Protein AF-X0UZH1-F1 (afdb_monomer)

Mean predicted aligned error: 3.19 Å

Structure (mmCIF, N/CA/C/O backbone):
data_AF-X0UZH1-F1
#
_entry.id   AF-X0UZH1-F1
#
loop_
_atom_site.group_PDB
_atom_site.id
_atom_site.type_symbol
_atom_site.label_atom_id
_atom_site.label_alt_id
_atom_site.label_comp_id
_atom_site.label_asym_id
_atom_site.label_entity_id
_atom_site.label_seq_id
_atom_site.pdbx_PDB_ins_code
_atom_site.Cartn_x
_atom_site.Cartn_y
_atom_site.Cartn_z
_atom_site.occupancy
_atom_site.B_iso_or_equiv
_atom_site.auth_seq_id
_atom_site.auth_comp_id
_atom_site.auth_asym_id
_atom_site.auth_atom_id
_atom_site.pdbx_PDB_model_num
ATOM 1 N N . MET A 1 1 ? 10.617 -14.716 -4.907 1.00 58.50 1 MET A N 1
ATOM 2 C CA . MET A 1 1 ? 9.195 -14.828 -5.286 1.00 58.50 1 MET A CA 1
ATOM 3 C C . MET A 1 1 ? 8.991 -13.811 -6.385 1.00 58.50 1 MET A C 1
ATOM 5 O O . MET A 1 1 ? 9.552 -12.734 -6.243 1.00 58.50 1 MET A O 1
ATOM 9 N N . ASN A 1 2 ? 8.348 -14.170 -7.494 1.00 76.19 2 ASN A N 1
ATOM 10 C CA . ASN A 1 2 ? 8.116 -13.211 -8.568 1.00 76.19 2 ASN A CA 1
ATOM 11 C C . ASN A 1 2 ? 6.818 -12.452 -8.269 1.00 76.19 2 ASN A C 1
ATOM 13 O O . ASN A 1 2 ? 5.775 -13.082 -8.115 1.00 76.19 2 ASN A O 1
ATOM 17 N N . GLU A 1 3 ? 6.887 -11.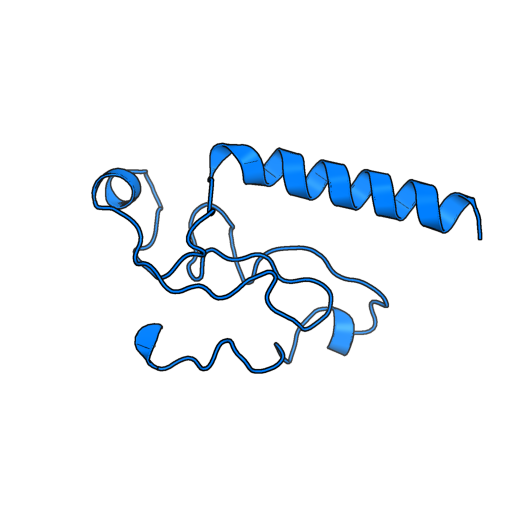131 -8.138 1.00 79.50 3 GLU A N 1
ATOM 18 C CA . GLU A 1 3 ? 5.709 -10.308 -7.842 1.00 79.50 3 GLU A CA 1
ATOM 19 C C . GLU A 1 3 ? 4.716 -10.284 -9.008 1.00 79.50 3 GLU A C 1
ATOM 21 O O . GLU A 1 3 ? 3.516 -10.156 -8.784 1.00 79.50 3 GLU A O 1
ATOM 26 N N . ASP A 1 4 ? 5.195 -10.528 -10.230 1.00 82.06 4 ASP A N 1
ATOM 27 C CA . ASP A 1 4 ? 4.365 -10.611 -11.437 1.00 82.06 4 ASP A CA 1
ATOM 28 C C . ASP A 1 4 ? 3.409 -11.817 -11.431 1.00 82.06 4 ASP A C 1
ATOM 30 O O . ASP A 1 4 ? 2.479 -11.890 -12.232 1.00 82.06 4 ASP A O 1
ATOM 34 N N . GLU A 1 5 ? 3.636 -12.787 -10.540 1.00 88.12 5 GLU A N 1
ATOM 35 C CA . GLU A 1 5 ? 2.795 -13.980 -10.387 1.00 88.12 5 GLU A CA 1
ATOM 36 C C . GLU A 1 5 ? 1.725 -13.816 -9.294 1.00 88.12 5 GLU A C 1
ATOM 38 O O . GLU A 1 5 ? 0.918 -14.723 -9.069 1.00 88.12 5 GLU A O 1
ATOM 43 N N . ILE A 1 6 ? 1.705 -12.674 -8.598 1.00 90.81 6 ILE A N 1
ATOM 44 C CA . ILE A 1 6 ? 0.762 -12.400 -7.513 1.00 90.81 6 ILE A CA 1
ATOM 45 C C . ILE A 1 6 ? -0.556 -11.867 -8.087 1.00 90.81 6 ILE A C 1
ATOM 47 O O . ILE A 1 6 ? -0.602 -10.856 -8.784 1.00 90.81 6 ILE A O 1
ATOM 51 N N . ASP A 1 7 ? -1.665 -12.523 -7.739 1.00 93.31 7 ASP A N 1
ATOM 52 C CA . ASP A 1 7 ? -3.014 -12.027 -8.027 1.00 93.31 7 ASP A CA 1
ATOM 53 C C . ASP A 1 7 ? -3.456 -11.021 -6.953 1.00 93.31 7 ASP A C 1
ATOM 55 O O . ASP A 1 7 ? -4.043 -11.386 -5.930 1.00 93.31 7 ASP A O 1
ATOM 59 N N . PHE A 1 8 ? -3.174 -9.741 -7.200 1.00 94.31 8 PHE A N 1
ATOM 60 C CA . PHE A 1 8 ? -3.562 -8.621 -6.334 1.00 94.31 8 PHE A CA 1
ATOM 61 C C . PHE A 1 8 ? -5.078 -8.356 -6.292 1.00 94.31 8 PHE A C 1
ATOM 63 O O . PHE A 1 8 ? -5.529 -7.514 -5.520 1.00 94.31 8 PHE A O 1
ATOM 70 N N . GLY A 1 9 ? -5.886 -9.072 -7.085 1.00 94.19 9 GLY A N 1
ATOM 71 C CA . GLY A 1 9 ? -7.345 -9.050 -6.972 1.00 94.19 9 GLY A CA 1
ATOM 72 C C . GLY A 1 9 ? -7.879 -9.872 -5.794 1.00 94.19 9 GLY A C 1
ATOM 73 O O . GLY A 1 9 ? -9.073 -9.810 -5.497 1.00 94.19 9 GLY A O 1
ATOM 74 N N . LYS A 1 10 ? -7.021 -10.653 -5.127 1.00 94.75 10 LYS A N 1
ATOM 75 C CA . LYS A 1 10 ? -7.385 -11.456 -3.956 1.00 94.75 10 LYS A CA 1
ATOM 76 C C . LYS A 1 10 ? -7.155 -10.709 -2.648 1.00 94.75 10 LYS A C 1
ATOM 78 O O . LYS A 1 10 ? -6.312 -9.820 -2.547 1.00 94.75 10 LYS A O 1
ATOM 83 N N . THR A 1 11 ? -7.891 -11.143 -1.631 1.00 94.44 11 THR A N 1
ATOM 84 C CA . THR A 1 11 ? -7.727 -10.682 -0.253 1.00 94.44 11 THR A CA 1
ATOM 85 C C . THR A 1 11 ? -6.360 -11.080 0.302 1.00 94.44 11 THR A C 1
ATOM 87 O O . THR A 1 11 ? -5.870 -12.189 0.065 1.00 94.44 11 THR A O 1
ATOM 90 N N . VAL A 1 12 ? -5.771 -10.186 1.085 1.00 94.19 12 VAL A N 1
ATOM 91 C CA . VAL A 1 12 ? -4.577 -10.426 1.891 1.00 94.19 12 VAL A CA 1
ATOM 92 C C . VAL A 1 12 ? -4.964 -11.293 3.086 1.00 94.19 12 VAL A C 1
ATOM 94 O O . VAL A 1 12 ? -5.907 -10.976 3.803 1.00 94.19 12 VAL A O 1
ATOM 97 N N . VAL A 1 13 ? -4.225 -12.380 3.304 1.00 94.94 13 VAL A N 1
ATOM 98 C CA . VAL A 1 13 ? -4.453 -13.331 4.405 1.00 94.94 13 VAL A CA 1
ATOM 99 C C . VAL A 1 13 ? -3.258 -13.368 5.355 1.00 94.94 13 VAL A C 1
ATOM 101 O O . VAL A 1 13 ? -2.128 -13.086 4.957 1.00 94.94 13 VAL A O 1
ATOM 104 N N . GLY A 1 14 ? -3.497 -13.745 6.610 1.00 94.94 14 GLY A N 1
ATOM 105 C CA . GLY A 1 14 ? -2.510 -13.723 7.692 1.00 94.94 14 GLY A CA 1
ATOM 106 C C . GLY A 1 14 ? -2.205 -12.317 8.217 1.00 94.94 14 GLY A C 1
ATOM 107 O O . GLY A 1 14 ? -1.202 -12.130 8.906 1.00 94.94 14 GLY A O 1
ATOM 108 N N . GLY A 1 15 ? -3.033 -11.330 7.864 1.00 95.06 15 GLY A N 1
ATOM 109 C CA . GLY A 1 15 ? -2.850 -9.930 8.243 1.00 95.06 15 GLY A CA 1
ATOM 110 C C . GLY A 1 15 ? -3.403 -9.603 9.636 1.00 95.06 15 GLY A C 1
ATOM 111 O O . GLY A 1 15 ? -3.994 -10.459 10.292 1.00 95.06 15 GLY A O 1
ATOM 112 N N . PRO A 1 16 ? -3.273 -8.347 10.101 1.00 96.94 16 PRO A N 1
ATOM 113 C CA . PRO A 1 16 ? -3.759 -7.939 11.423 1.00 96.94 16 PRO A CA 1
ATOM 114 C C . PRO A 1 16 ? -5.249 -8.224 11.662 1.00 96.94 16 PRO A C 1
ATOM 116 O O . PRO A 1 16 ? -5.627 -8.579 12.778 1.00 96.94 16 PRO A O 1
ATOM 119 N N . CYS A 1 17 ? -6.084 -8.140 10.621 1.00 96.94 17 CYS A N 1
ATOM 120 C CA . CYS A 1 17 ? -7.507 -8.472 10.721 1.00 96.94 17 CYS A CA 1
ATOM 121 C C . CYS A 1 17 ? -7.767 -9.954 11.039 1.00 96.94 17 CYS A C 1
ATOM 123 O O . CYS A 1 17 ? -8.683 -10.259 11.797 1.00 96.94 17 CYS A O 1
ATOM 125 N N . ASP A 1 18 ? -6.908 -10.867 10.577 1.00 97.38 18 ASP A N 1
ATOM 126 C CA . ASP A 1 18 ? -6.984 -12.291 10.935 1.00 97.38 18 ASP A CA 1
ATOM 127 C C . ASP A 1 18 ? -6.480 -12.569 12.362 1.00 97.38 18 ASP A C 1
ATOM 129 O O . ASP A 1 18 ? -6.701 -13.647 12.915 1.00 97.38 18 ASP A O 1
ATOM 133 N N . LEU A 1 19 ? -5.796 -11.596 12.971 1.00 96.94 19 LEU A N 1
ATOM 134 C CA . LEU A 1 19 ? -5.163 -11.698 14.287 1.00 96.94 19 LEU A CA 1
ATOM 135 C C . LEU A 1 19 ? -5.908 -10.911 15.379 1.00 96.94 19 LEU A C 1
ATOM 137 O O . LEU A 1 19 ? -5.377 -10.728 16.475 1.00 96.94 19 LEU A O 1
ATOM 141 N N . GLY A 1 20 ? -7.144 -10.480 15.105 1.00 97.19 20 GLY A N 1
ATOM 142 C CA . GLY A 1 20 ? -8.055 -9.908 16.101 1.00 97.19 20 GLY A CA 1
ATOM 143 C C . GLY A 1 20 ? -8.169 -8.383 16.105 1.00 97.19 20 GLY A C 1
ATOM 144 O O . GLY A 1 20 ? -8.756 -7.838 17.036 1.00 97.19 20 GLY A O 1
ATOM 145 N N . PHE A 1 21 ? -7.634 -7.686 15.097 1.00 97.19 21 PHE A N 1
ATOM 146 C CA . PHE A 1 21 ? -7.881 -6.253 14.916 1.00 97.19 21 PHE A CA 1
ATOM 147 C C . PHE A 1 21 ? -9.097 -6.008 14.014 1.00 97.19 21 PHE A C 1
ATOM 149 O O . PHE A 1 21 ? -9.152 -6.508 12.895 1.00 97.19 21 PHE A O 1
ATOM 156 N N . ASP A 1 22 ? -10.034 -5.161 14.446 1.00 96.19 22 ASP A N 1
ATOM 157 C CA . ASP A 1 22 ? -11.235 -4.835 13.654 1.00 96.19 22 ASP A CA 1
ATOM 158 C C . ASP A 1 22 ? -10.945 -3.965 12.416 1.00 96.19 22 ASP A C 1
ATOM 160 O O . AS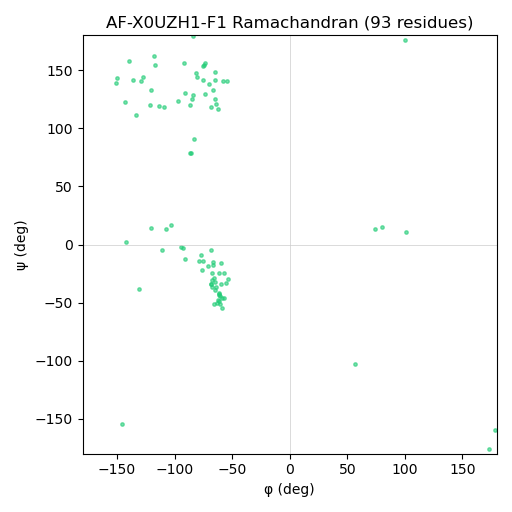P A 1 22 ? -11.773 -3.862 11.512 1.00 96.19 22 ASP A O 1
ATOM 164 N N . TYR A 1 23 ? -9.791 -3.292 12.384 1.00 97.50 23 TYR A N 1
ATOM 165 C CA . TYR A 1 23 ? -9.393 -2.393 11.303 1.00 97.50 23 TYR A CA 1
ATOM 166 C C . TYR A 1 23 ? -7.871 -2.340 11.159 1.00 97.50 23 TYR A C 1
ATOM 168 O O . TYR A 1 23 ? -7.144 -2.239 12.150 1.00 97.50 23 TYR A O 1
ATOM 176 N N . PHE A 1 24 ? -7.399 -2.333 9.913 1.00 98.00 24 PHE A N 1
ATOM 177 C CA . PHE A 1 24 ? -5.995 -2.144 9.562 1.00 98.00 24 PHE A CA 1
ATOM 178 C C . PHE A 1 24 ? -5.858 -1.174 8.388 1.00 98.00 24 PHE A C 1
ATOM 180 O O . PHE A 1 24 ? -6.646 -1.207 7.445 1.00 98.00 24 PHE A O 1
ATOM 187 N N . TYR A 1 25 ? -4.837 -0.320 8.436 1.00 98.38 25 TYR A N 1
ATOM 188 C CA . TYR A 1 25 ? -4.382 0.450 7.286 1.00 98.38 25 TYR A CA 1
ATOM 189 C C . TYR A 1 25 ? -2.861 0.561 7.325 1.00 98.38 25 TYR A C 1
ATOM 191 O O . TYR A 1 25 ? -2.310 1.065 8.305 1.00 98.38 25 TYR A O 1
ATOM 199 N N . GLY A 1 26 ? -2.189 0.102 6.275 1.00 97.81 26 GLY A N 1
ATOM 200 C CA . GLY A 1 26 ? -0.730 0.075 6.225 1.00 97.81 26 GLY A CA 1
ATOM 201 C C . GLY A 1 26 ? -0.203 -0.535 4.934 1.00 97.81 26 GLY A C 1
ATOM 202 O O . GLY A 1 26 ? -0.914 -0.582 3.939 1.00 97.81 26 GLY A O 1
ATOM 203 N N . THR A 1 27 ? 1.040 -0.995 4.946 1.00 97.38 27 THR A N 1
ATOM 204 C CA . THR A 1 27 ? 1.701 -1.687 3.829 1.00 97.38 27 THR A CA 1
ATOM 205 C C . THR A 1 27 ? 2.074 -3.113 4.234 1.00 97.38 27 THR A C 1
ATOM 207 O O . THR A 1 27 ? 2.112 -3.430 5.423 1.00 97.38 27 THR A O 1
ATOM 210 N N . ALA A 1 28 ? 2.345 -3.984 3.256 1.00 94.62 28 ALA A N 1
ATOM 211 C CA . ALA A 1 28 ? 2.730 -5.377 3.516 1.00 94.62 28 ALA A 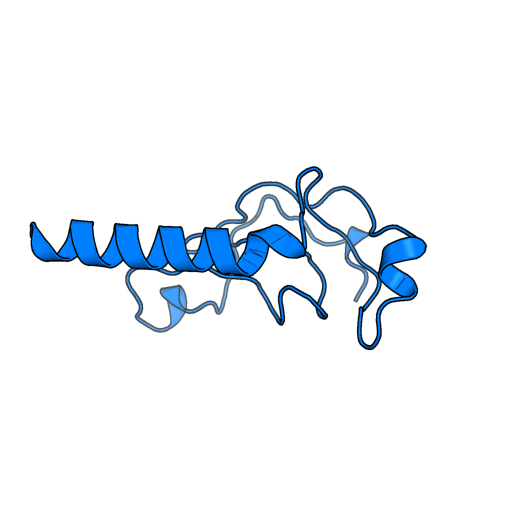CA 1
ATOM 212 C C . ALA A 1 28 ? 4.096 -5.507 4.226 1.00 94.62 28 ALA A C 1
ATOM 214 O O . ALA A 1 28 ? 4.317 -6.456 4.976 1.00 94.62 28 ALA A O 1
ATOM 215 N N . GLY A 1 29 ? 4.990 -4.540 4.006 1.00 94.56 29 GLY A N 1
ATOM 216 C CA . GLY A 1 29 ? 6.300 -4.412 4.649 1.00 94.56 29 GLY A CA 1
ATOM 217 C C . GLY A 1 29 ? 6.669 -2.943 4.856 1.00 94.56 29 GLY A C 1
ATOM 218 O O . GLY A 1 29 ? 5.783 -2.088 4.940 1.00 94.56 29 GLY A O 1
ATOM 219 N N . CYS A 1 30 ? 7.963 -2.624 4.930 1.00 95.81 30 CYS A N 1
ATOM 220 C CA . CYS A 1 30 ? 8.429 -1.242 4.978 1.00 95.81 30 CYS A CA 1
ATOM 221 C C . CYS A 1 30 ? 8.039 -0.503 3.691 1.00 95.81 30 CYS A C 1
ATOM 223 O O . CYS A 1 30 ? 8.533 -0.804 2.611 1.00 95.81 30 CYS A O 1
ATOM 225 N N . SER A 1 31 ? 7.200 0.519 3.807 1.00 95.50 31 SER A N 1
ATOM 226 C CA . SER A 1 31 ? 6.656 1.302 2.691 1.00 95.50 31 SER A CA 1
ATOM 227 C C . SER A 1 31 ? 7.699 2.005 1.811 1.00 95.50 31 SER A C 1
ATOM 229 O O . SER A 1 31 ? 7.374 2.453 0.714 1.00 95.50 31 SER A O 1
ATOM 231 N N . THR A 1 32 ? 8.939 2.139 2.277 1.00 93.38 32 THR A N 1
ATOM 232 C CA . THR A 1 32 ? 10.037 2.781 1.537 1.00 93.38 32 THR A CA 1
ATOM 233 C C . THR A 1 32 ? 11.124 1.811 1.089 1.00 93.38 32 THR A C 1
ATOM 235 O O . THR A 1 32 ? 12.032 2.213 0.364 1.00 93.38 32 THR A O 1
ATOM 238 N N . SER A 1 33 ? 11.028 0.539 1.482 1.00 94.88 33 SER A N 1
ATOM 239 C CA . SER A 1 33 ? 12.074 -0.454 1.236 1.00 94.88 33 SER A CA 1
ATOM 240 C C . SER A 1 33 ? 11.546 -1.745 0.644 1.00 94.88 33 SER A C 1
ATOM 242 O O . SER A 1 33 ? 12.191 -2.258 -0.257 1.00 94.88 33 SER A O 1
ATOM 244 N N . ASP A 1 34 ? 10.381 -2.226 1.070 1.00 95.12 34 ASP A N 1
ATOM 245 C CA . ASP A 1 34 ? 9.883 -3.561 0.752 1.00 95.12 34 ASP A CA 1
ATOM 246 C C . ASP A 1 34 ? 8.708 -3.483 -0.228 1.00 95.12 34 ASP A C 1
ATOM 248 O O . ASP A 1 34 ? 7.654 -2.920 0.078 1.00 95.12 34 ASP A O 1
ATOM 252 N N . ALA A 1 35 ? 8.885 -4.081 -1.403 1.00 94.31 35 ALA A N 1
ATOM 253 C CA . ALA A 1 35 ? 7.806 -4.288 -2.355 1.00 94.31 35 ALA A CA 1
ATOM 254 C C . ALA A 1 35 ? 6.872 -5.440 -1.895 1.00 94.31 35 ALA A C 1
ATOM 256 O O . ALA A 1 35 ? 7.301 -6.320 -1.137 1.00 94.31 35 ALA A O 1
ATOM 257 N N . PRO A 1 36 ? 5.584 -5.442 -2.295 1.00 95.06 36 PRO A N 1
ATOM 258 C CA . PRO A 1 36 ? 4.929 -4.484 -3.186 1.00 95.06 36 PRO A CA 1
ATOM 259 C C . PRO A 1 36 ? 4.620 -3.138 -2.512 1.00 95.06 36 PRO A C 1
ATOM 261 O O . PRO A 1 36 ? 4.155 -3.068 -1.371 1.00 95.06 36 PRO A O 1
ATOM 264 N N . TYR A 1 37 ? 4.799 -2.055 -3.266 1.00 97.00 37 TYR A N 1
ATOM 265 C CA . TYR A 1 37 ? 4.526 -0.687 -2.828 1.00 97.00 37 TYR A CA 1
ATOM 266 C C . TYR A 1 37 ? 3.054 -0.327 -3.062 1.00 97.00 37 TYR A C 1
ATOM 268 O O . TYR A 1 37 ? 2.673 0.299 -4.055 1.00 97.00 37 TYR A O 1
ATOM 276 N N . CYS A 1 38 ? 2.205 -0.799 -2.156 1.00 97.06 38 CYS A N 1
ATOM 277 C CA . CYS A 1 38 ? 0.766 -0.577 -2.173 1.00 97.06 38 CYS A CA 1
ATOM 278 C C . CYS A 1 38 ? 0.230 -0.570 -0.740 1.00 97.06 38 CYS A C 1
ATOM 280 O O . CYS A 1 38 ? 0.669 -1.359 0.101 1.00 97.06 38 CYS A O 1
ATOM 282 N N . PHE A 1 39 ? -0.752 0.288 -0.464 1.00 98.12 39 PHE A N 1
ATOM 283 C CA . PHE A 1 39 ? -1.463 0.232 0.809 1.00 98.12 39 PHE A CA 1
ATOM 284 C C . PHE A 1 39 ? -2.433 -0.951 0.846 1.00 98.12 39 PHE A C 1
ATOM 286 O O . PHE A 1 39 ? -2.942 -1.396 -0.182 1.00 98.12 39 PHE A O 1
ATOM 293 N N . ILE A 1 40 ? -2.721 -1.412 2.053 1.00 98.12 40 ILE A N 1
ATOM 294 C CA . ILE A 1 40 ? -3.737 -2.396 2.398 1.00 98.12 40 ILE A CA 1
ATOM 295 C C . ILE A 1 40 ? -4.695 -1.711 3.369 1.00 98.12 40 ILE A C 1
ATOM 297 O O . ILE A 1 40 ? -4.258 -1.056 4.317 1.00 98.12 40 ILE A O 1
ATOM 301 N N . GLU A 1 41 ? -5.993 -1.858 3.134 1.00 98.19 41 GLU A N 1
ATOM 302 C CA . GLU A 1 41 ? -7.050 -1.447 4.052 1.00 98.19 41 GLU A CA 1
ATOM 303 C C . GLU A 1 41 ? -7.898 -2.673 4.398 1.00 98.19 41 GLU A C 1
ATOM 305 O O . GLU A 1 41 ? -8.466 -3.317 3.518 1.00 98.19 41 GLU A O 1
ATOM 310 N N . ASN A 1 42 ? -7.949 -3.000 5.689 1.00 97.88 42 ASN A N 1
ATOM 311 C CA . ASN A 1 42 ? -8.417 -4.277 6.226 1.00 97.88 42 ASN A CA 1
ATOM 312 C C . ASN A 1 42 ? -7.630 -5.462 5.642 1.00 97.88 42 ASN A C 1
ATOM 314 O O . ASN A 1 42 ? -6.487 -5.697 6.028 1.00 97.88 42 ASN A O 1
ATOM 318 N N . ASP A 1 43 ? -8.223 -6.171 4.691 1.00 96.94 43 ASP A N 1
ATOM 319 C CA . ASP A 1 43 ? -7.708 -7.361 4.017 1.00 96.94 43 ASP A CA 1
ATOM 320 C C . ASP A 1 43 ? -7.584 -7.152 2.497 1.00 96.94 43 ASP A C 1
ATOM 322 O O . ASP A 1 43 ? -7.447 -8.109 1.740 1.00 96.94 43 ASP A O 1
ATOM 326 N N . SER A 1 44 ? -7.661 -5.907 2.022 1.00 96.56 44 SER A N 1
ATOM 327 C CA . SER A 1 44 ? -7.753 -5.592 0.596 1.00 96.56 44 SER A CA 1
ATOM 328 C C . SER A 1 44 ? -6.718 -4.551 0.177 1.00 96.56 44 SER A C 1
ATOM 330 O O . SER A 1 44 ? -6.469 -3.578 0.891 1.00 96.56 44 SER A O 1
ATOM 332 N N . TRP A 1 45 ? -6.130 -4.730 -1.005 1.00 96.44 45 TRP A N 1
ATOM 333 C CA . TRP A 1 45 ? -5.212 -3.755 -1.593 1.00 96.44 45 TRP A CA 1
ATOM 334 C C . TRP A 1 45 ? -5.948 -2.457 -1.957 1.00 96.44 45 TRP A C 1
ATOM 336 O O . TRP A 1 45 ? -7.018 -2.469 -2.570 1.00 96.44 45 TRP A O 1
ATOM 346 N N . VAL A 1 46 ? -5.374 -1.313 -1.584 1.00 96.31 46 VAL A N 1
ATOM 347 C CA . VAL A 1 46 ? -5.896 0.019 -1.915 1.00 96.31 46 VAL A CA 1
ATOM 348 C C . VAL A 1 46 ? -5.353 0.413 -3.284 1.00 96.31 46 VAL A C 1
ATOM 350 O O . VAL A 1 46 ? -4.388 1.165 -3.404 1.00 96.31 46 VAL A O 1
ATOM 353 N N . GLY A 1 47 ? -5.979 -0.148 -4.315 1.00 94.31 47 GLY A N 1
ATOM 354 C CA . GLY A 1 47 ? -5.483 -0.112 -5.688 1.00 94.31 47 GLY A CA 1
ATOM 355 C C . GLY A 1 47 ? -4.797 -1.421 -6.076 1.00 94.31 47 GLY A C 1
ATOM 356 O O . GLY A 1 47 ? -4.677 -2.337 -5.270 1.00 94.31 47 GLY A O 1
ATOM 357 N N . ILE A 1 48 ? -4.379 -1.515 -7.337 1.00 95.19 48 ILE A N 1
ATOM 358 C CA . ILE A 1 48 ? -3.678 -2.687 -7.866 1.00 95.19 48 ILE A CA 1
ATOM 359 C C . ILE A 1 48 ? -2.250 -2.261 -8.211 1.00 95.19 48 ILE A C 1
ATOM 361 O O . ILE A 1 48 ? -2.089 -1.369 -9.052 1.00 95.19 48 ILE A O 1
ATOM 365 N N . PRO A 1 49 ? -1.216 -2.848 -7.584 1.00 94.88 49 PRO A N 1
ATOM 366 C CA . PRO A 1 49 ? 0.150 -2.606 -8.001 1.00 94.88 49 PRO A CA 1
ATOM 367 C C . PRO A 1 49 ? 0.373 -3.244 -9.373 1.00 94.88 49 PRO A C 1
ATOM 369 O O . PRO A 1 49 ? 0.195 -4.444 -9.559 1.00 94.88 49 PRO A O 1
ATOM 372 N N . SER A 1 50 ? 0.688 -2.411 -10.362 1.00 95.12 50 SER A N 1
ATOM 373 C CA . SER A 1 50 ? 0.707 -2.811 -11.775 1.00 95.12 50 SER A CA 1
ATOM 374 C C . SER A 1 50 ? 1.840 -2.175 -12.575 1.00 95.12 50 SER A C 1
ATOM 376 O O . SER A 1 50 ? 1.899 -2.339 -13.793 1.00 95.12 50 SER A O 1
ATOM 378 N N . VAL A 1 51 ? 2.699 -1.388 -11.927 1.00 96.00 51 VAL A N 1
ATOM 379 C CA . VAL A 1 51 ? 3.861 -0.756 -12.558 1.00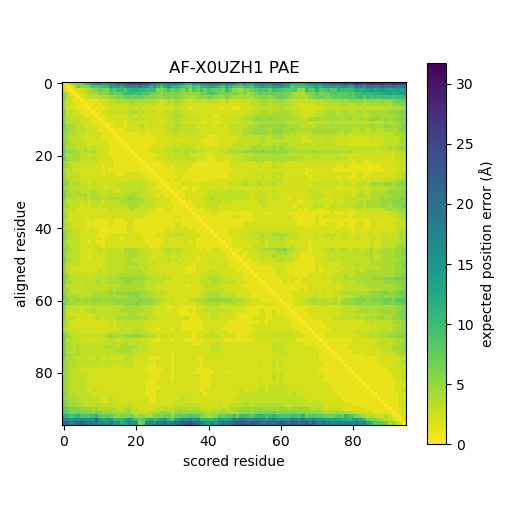 96.00 51 VAL A CA 1
ATOM 380 C C . VAL A 1 51 ? 5.106 -1.082 -11.745 1.00 96.00 51 VAL A C 1
ATOM 382 O O . VAL A 1 51 ? 5.035 -1.159 -10.524 1.00 96.00 51 VAL A O 1
ATOM 385 N N . HIS A 1 52 ? 6.247 -1.283 -12.398 1.00 96.75 52 HIS A N 1
ATOM 386 C CA . HIS A 1 52 ? 7.511 -1.497 -11.693 1.00 96.75 52 HIS A CA 1
ATOM 387 C C . HIS A 1 52 ? 8.117 -0.173 -11.243 1.00 96.75 52 HIS A C 1
ATOM 389 O O . HIS A 1 52 ? 8.043 0.829 -11.960 1.00 96.75 52 HIS A O 1
ATOM 395 N N . SER A 1 53 ? 8.756 -0.189 -10.076 1.00 96.06 53 SER A N 1
ATOM 396 C CA . SER A 1 53 ? 9.534 0.937 -9.573 1.00 96.06 53 SER A CA 1
ATOM 397 C C . SER A 1 53 ? 10.601 1.381 -10.574 1.00 96.06 53 SER A C 1
ATOM 399 O O . SER A 1 53 ? 11.231 0.571 -11.252 1.00 96.06 53 SER A O 1
ATOM 401 N N . SER A 1 54 ? 10.784 2.697 -10.685 1.00 96.31 54 SER A N 1
ATOM 402 C CA . SER A 1 54 ? 11.738 3.281 -11.632 1.00 96.31 54 SER A CA 1
ATOM 403 C C . SER A 1 54 ? 13.191 3.098 -11.188 1.00 96.31 54 SER A C 1
ATOM 405 O O . SER A 1 54 ? 13.473 3.073 -9.990 1.00 96.31 54 SER A O 1
ATOM 407 N N . GLU A 1 55 ? 14.114 3.137 -12.148 1.00 96.62 55 GLU A N 1
ATOM 408 C CA . GLU A 1 55 ? 15.566 3.145 -11.911 1.00 96.62 55 GLU A CA 1
ATOM 409 C C . GLU A 1 55 ? 16.029 4.251 -10.947 1.00 96.62 55 GLU A C 1
ATOM 411 O O . GLU A 1 55 ? 17.010 4.081 -10.229 1.00 96.62 55 GLU A O 1
ATOM 416 N N . GLU A 1 56 ? 15.338 5.397 -10.892 1.00 95.94 56 GLU A N 1
ATOM 417 C CA . GLU A 1 56 ? 15.678 6.458 -9.934 1.00 95.94 56 GLU A CA 1
ATOM 418 C C . GLU A 1 56 ? 15.394 6.037 -8.488 1.00 95.94 56 GLU A C 1
ATOM 420 O O . GLU A 1 56 ? 16.183 6.343 -7.595 1.00 95.94 56 GLU A O 1
ATOM 425 N N . LEU A 1 57 ? 14.321 5.274 -8.257 1.00 95.75 57 LEU A N 1
ATOM 426 C CA . LEU A 1 57 ? 14.007 4.737 -6.932 1.00 95.75 57 LEU A CA 1
ATOM 427 C C . LEU A 1 57 ? 15.021 3.676 -6.510 1.00 95.75 57 LEU A C 1
ATOM 429 O O . LEU A 1 57 ? 15.398 3.620 -5.345 1.00 95.75 57 LEU A O 1
ATOM 433 N N . HIS A 1 58 ? 15.538 2.888 -7.455 1.00 96.19 58 HIS A N 1
ATOM 434 C CA . HIS A 1 58 ? 16.537 1.848 -7.171 1.00 96.19 58 HIS A CA 1
ATOM 435 C C . HIS A 1 58 ? 17.880 2.419 -6.700 1.00 96.19 58 HIS A C 1
ATOM 437 O O . HIS A 1 58 ? 18.679 1.702 -6.102 1.00 96.19 58 HIS A O 1
ATOM 443 N N . LYS A 1 59 ? 18.137 3.711 -6.939 1.00 96.50 59 LYS A N 1
ATOM 444 C CA . LYS A 1 59 ? 19.324 4.411 -6.425 1.00 96.50 59 LYS A CA 1
ATOM 445 C C . LYS A 1 59 ? 19.184 4.819 -4.959 1.00 96.50 59 LYS A C 1
ATOM 447 O O . LYS A 1 59 ? 20.185 5.200 -4.348 1.00 96.50 59 LYS A O 1
ATOM 452 N N . LEU A 1 60 ? 17.974 4.781 -4.395 1.00 95.38 60 LEU A N 1
ATOM 453 C CA . LEU A 1 60 ? 17.752 5.113 -2.993 1.00 95.38 60 LEU A CA 1
ATOM 454 C C . LEU A 1 60 ? 18.350 4.021 -2.089 1.00 95.38 60 LEU A C 1
ATOM 456 O O . LEU A 1 60 ? 18.213 2.826 -2.366 1.00 95.38 60 LEU A O 1
ATOM 460 N N . PRO A 1 61 ? 19.021 4.403 -0.989 1.00 95.12 61 PRO A N 1
ATOM 461 C CA . PRO A 1 61 ? 19.648 3.437 -0.099 1.00 95.12 61 PRO A CA 1
ATOM 462 C C . PRO A 1 61 ? 18.589 2.545 0.560 1.00 95.12 61 PRO A C 1
ATOM 464 O O . PRO A 1 61 ? 17.721 3.031 1.278 1.00 95.12 61 PRO A O 1
ATOM 467 N N . GLY A 1 62 ? 18.698 1.231 0.346 1.00 93.25 62 GLY A N 1
ATOM 468 C CA . GLY A 1 62 ? 17.802 0.243 0.954 1.00 93.25 62 GLY A CA 1
ATOM 469 C C . GLY A 1 62 ? 16.445 0.090 0.262 1.00 93.25 62 GLY A C 1
ATOM 470 O O . GLY A 1 62 ? 15.543 -0.490 0.859 1.00 93.25 62 GLY A O 1
ATOM 471 N N . PHE A 1 63 ? 16.288 0.592 -0.964 1.00 96.81 63 PHE A N 1
ATOM 472 C CA . PHE A 1 63 ? 15.090 0.372 -1.772 1.00 96.81 63 PHE A CA 1
ATOM 473 C C . PHE A 1 63 ? 15.174 -0.964 -2.530 1.00 96.81 63 PHE A C 1
ATOM 475 O O . PHE A 1 63 ? 16.162 -1.222 -3.222 1.00 96.81 63 PHE A O 1
ATOM 482 N N . TYR A 1 64 ? 14.147 -1.811 -2.424 1.00 95.31 64 TYR A N 1
ATOM 483 C CA . TYR A 1 64 ? 14.055 -3.084 -3.140 1.00 95.31 64 TYR A CA 1
ATOM 484 C C . TYR A 1 64 ? 13.208 -2.953 -4.423 1.00 95.31 64 TYR A C 1
ATOM 486 O O . TYR A 1 64 ? 12.047 -2.562 -4.359 1.00 95.31 64 TYR A O 1
ATOM 494 N N . PRO A 1 65 ? 13.731 -3.286 -5.617 1.00 95.88 65 PRO A N 1
ATOM 495 C CA . PRO A 1 65 ? 12.940 -3.241 -6.848 1.00 95.88 65 PRO A CA 1
ATOM 496 C C . PRO A 1 65 ? 11.685 -4.123 -6.784 1.00 95.88 65 PRO A C 1
ATOM 498 O O . PRO A 1 65 ? 11.747 -5.248 -6.297 1.00 95.88 65 PRO A O 1
ATOM 501 N N . GLY A 1 66 ? 10.568 -3.640 -7.332 1.00 95.19 66 GLY A N 1
ATOM 502 C CA . GLY A 1 66 ? 9.293 -4.357 -7.285 1.00 95.19 66 GLY A CA 1
ATOM 503 C C . GLY A 1 66 ? 8.117 -3.548 -7.827 1.00 95.19 66 GLY A C 1
ATOM 504 O O . GLY A 1 66 ? 8.299 -2.446 -8.355 1.00 95.19 66 GLY A O 1
ATOM 505 N N . VAL A 1 67 ? 6.916 -4.111 -7.738 1.00 96.44 67 VAL A N 1
ATOM 506 C CA . VAL A 1 67 ? 5.674 -3.514 -8.242 1.00 96.44 67 VAL A CA 1
ATOM 507 C C . VAL A 1 67 ? 5.094 -2.487 -7.271 1.00 96.44 67 VAL A C 1
ATOM 509 O O . VAL A 1 67 ? 5.208 -2.602 -6.051 1.00 96.44 67 VAL A O 1
ATOM 512 N N . MET A 1 68 ? 4.444 -1.468 -7.824 1.00 97.12 68 MET A N 1
ATOM 513 C CA . MET A 1 68 ? 3.818 -0.369 -7.096 1.00 97.12 68 MET A CA 1
ATOM 514 C C . MET A 1 68 ? 2.469 0.003 -7.710 1.00 97.12 68 MET A C 1
ATOM 516 O O . MET A 1 68 ? 2.207 -0.292 -8.885 1.00 97.12 68 MET A O 1
ATOM 520 N N . THR A 1 69 ? 1.593 0.648 -6.934 1.00 97.38 69 THR A N 1
ATOM 521 C CA . THR A 1 69 ? 0.408 1.288 -7.526 1.00 97.38 69 THR A CA 1
ATOM 522 C C . THR A 1 69 ? 0.841 2.437 -8.443 1.00 97.38 69 THR A C 1
ATOM 524 O O . THR A 1 69 ? 1.861 3.078 -8.179 1.00 97.38 69 THR A O 1
ATOM 527 N N . PRO A 1 70 ? 0.098 2.738 -9.526 1.00 96.69 70 PRO A N 1
ATOM 528 C CA . PRO A 1 70 ? 0.465 3.820 -10.445 1.00 96.69 70 PRO A CA 1
ATOM 529 C C . PRO A 1 70 ? 0.606 5.202 -9.789 1.00 96.69 70 PRO A C 1
ATOM 531 O O . PRO A 1 70 ? 1.290 6.068 -10.325 1.00 96.69 70 PRO A O 1
ATOM 534 N N . ASP A 1 71 ? -0.058 5.412 -8.654 1.00 94.88 71 ASP A N 1
ATOM 535 C CA . ASP A 1 71 ? -0.069 6.641 -7.861 1.00 94.88 71 ASP A CA 1
ATOM 536 C C . ASP A 1 71 ? 0.806 6.554 -6.596 1.00 94.88 71 ASP A C 1
ATOM 538 O O . ASP A 1 71 ? 0.634 7.352 -5.666 1.00 94.88 71 ASP A O 1
ATOM 542 N N . TRP A 1 72 ? 1.710 5.569 -6.523 1.00 96.62 72 TRP A N 1
ATOM 543 C CA . TRP A 1 72 ? 2.606 5.423 -5.384 1.00 96.62 72 TRP A CA 1
ATOM 544 C C . TRP A 1 72 ? 3.568 6.608 -5.288 1.00 96.62 72 TRP A C 1
ATOM 546 O O . TRP A 1 72 ? 4.312 6.910 -6.220 1.00 96.62 72 TRP A O 1
ATOM 556 N N . ASP A 1 73 ? 3.569 7.254 -4.126 1.00 95.25 73 ASP A N 1
ATOM 557 C CA . ASP A 1 73 ? 4.431 8.387 -3.812 1.00 95.25 73 ASP A CA 1
ATOM 558 C C . ASP A 1 73 ? 5.048 8.160 -2.430 1.00 95.25 73 ASP A C 1
ATOM 560 O O . ASP A 1 73 ? 4.348 8.172 -1.412 1.00 95.25 73 ASP A O 1
ATOM 564 N N . LEU A 1 74 ? 6.364 7.936 -2.420 1.00 9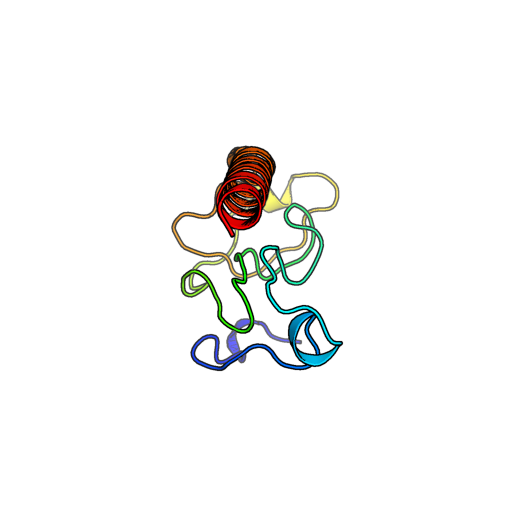4.50 74 LEU A N 1
ATOM 565 C CA . LEU A 1 74 ? 7.160 7.673 -1.220 1.00 94.50 74 LEU A CA 1
ATOM 566 C C . LEU A 1 74 ? 7.086 8.824 -0.214 1.00 94.50 74 LEU A C 1
ATOM 568 O O . LEU A 1 74 ? 7.084 8.576 0.990 1.00 94.50 74 LEU 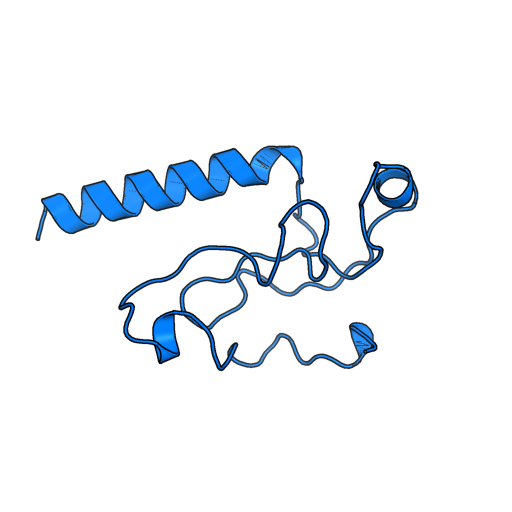A O 1
ATOM 572 N N . GLU A 1 75 ? 6.990 10.069 -0.684 1.00 94.81 75 GLU A N 1
ATOM 573 C CA . GLU A 1 75 ? 6.954 11.248 0.184 1.00 94.81 75 GLU A CA 1
ATOM 574 C C . GLU A 1 75 ? 5.586 11.421 0.859 1.00 94.81 75 GLU A C 1
ATOM 576 O O . GLU A 1 75 ? 5.478 12.052 1.910 1.00 94.81 75 GLU A O 1
ATOM 581 N N . GLN A 1 76 ? 4.528 10.835 0.289 1.00 97.25 76 GLN A N 1
ATOM 582 C CA . GLN A 1 76 ? 3.163 10.943 0.814 1.00 97.25 76 GLN A CA 1
ATOM 583 C C . GLN A 1 76 ? 2.776 9.809 1.761 1.00 97.25 76 GLN A C 1
ATOM 585 O O . GLN A 1 76 ? 1.673 9.829 2.313 1.00 97.25 76 GLN A O 1
ATOM 590 N N . VAL A 1 77 ? 3.651 8.822 1.967 1.00 96.75 77 VAL A N 1
ATOM 591 C CA . VAL A 1 77 ? 3.338 7.657 2.798 1.00 96.75 77 VAL A CA 1
ATOM 592 C C . VAL A 1 77 ? 2.968 8.071 4.220 1.00 96.75 77 VAL A C 1
ATOM 594 O O . VAL A 1 77 ? 1.872 7.755 4.690 1.00 96.75 77 VAL A O 1
ATOM 597 N N . ASP A 1 78 ? 3.843 8.826 4.881 1.00 97.38 78 ASP A N 1
ATOM 598 C CA . ASP A 1 78 ? 3.646 9.227 6.275 1.00 97.38 78 ASP A CA 1
ATOM 599 C C . ASP A 1 78 ? 2.413 10.120 6.438 1.00 97.38 78 ASP A C 1
ATOM 601 O O . ASP A 1 78 ? 1.662 9.991 7.408 1.00 97.38 78 ASP A O 1
ATOM 605 N N . VAL A 1 79 ? 2.155 10.985 5.452 1.00 97.94 79 VAL A N 1
ATOM 606 C CA . VAL A 1 79 ? 0.972 11.853 5.425 1.00 97.94 79 VAL A CA 1
ATOM 607 C C . VAL A 1 79 ? -0.303 11.011 5.360 1.00 97.94 79 VAL A C 1
ATOM 609 O O . VAL A 1 79 ? -1.192 11.183 6.195 1.00 97.94 79 VAL A O 1
ATOM 612 N N . LYS A 1 80 ? -0.387 10.050 4.429 1.00 97.69 80 LYS A N 1
ATOM 613 C CA . LYS A 1 80 ? -1.554 9.162 4.279 1.00 97.69 80 LYS A CA 1
ATOM 614 C C . LYS A 1 80 ? -1.795 8.317 5.536 1.00 97.69 80 LYS A C 1
ATOM 616 O O . LYS A 1 80 ? -2.943 8.195 5.977 1.00 97.69 80 LYS A O 1
ATOM 621 N N . LEU A 1 81 ? -0.736 7.776 6.146 1.00 98.06 81 LEU A N 1
ATOM 622 C CA . LEU A 1 81 ? -0.827 7.022 7.403 1.00 98.06 81 LEU A CA 1
ATOM 623 C C . LEU A 1 81 ? -1.345 7.902 8.551 1.00 98.06 81 LEU A C 1
ATOM 625 O O . LEU A 1 81 ? -2.288 7.515 9.248 1.00 98.06 81 LEU A O 1
ATOM 629 N N . ALA A 1 82 ? -0.791 9.106 8.716 1.00 98.44 82 ALA A N 1
ATOM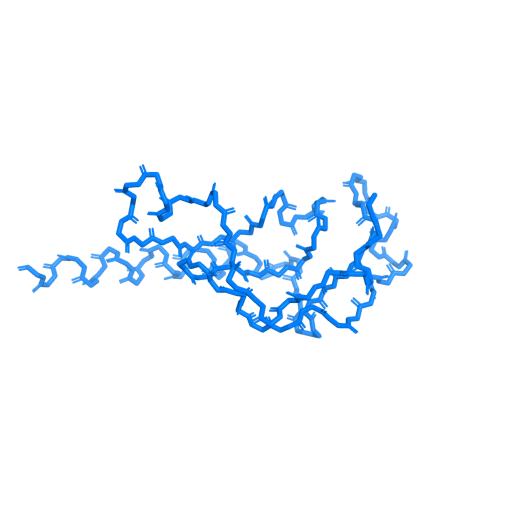 630 C CA . ALA A 1 82 ? -1.221 10.050 9.744 1.00 98.44 82 ALA A CA 1
ATOM 631 C C . ALA A 1 82 ? -2.686 10.471 9.556 1.00 98.44 82 ALA A C 1
ATOM 633 O O . ALA A 1 82 ? -3.463 10.477 10.514 1.00 98.44 82 ALA A O 1
ATOM 634 N N . GLU A 1 83 ? -3.103 10.759 8.322 1.00 98.44 83 GLU A N 1
ATOM 635 C CA . GLU A 1 83 ? -4.496 11.074 8.016 1.00 98.44 83 GLU A CA 1
ATOM 636 C C . GLU A 1 83 ? -5.442 9.933 8.392 1.00 98.44 83 GLU A C 1
ATOM 638 O O . GLU A 1 83 ? -6.487 10.173 9.000 1.00 98.44 83 GLU A O 1
ATOM 643 N N . LYS A 1 84 ? -5.101 8.688 8.045 1.00 98.19 84 LYS A N 1
ATOM 644 C CA . LYS A 1 84 ? -5.919 7.516 8.377 1.00 98.19 84 LYS A CA 1
ATOM 645 C C . LYS A 1 84 ? -5.990 7.281 9.883 1.00 98.19 84 LYS A C 1
ATOM 647 O O . LYS A 1 84 ? -7.083 7.020 10.387 1.00 98.19 84 LYS A O 1
ATOM 652 N N . ALA A 1 85 ? -4.891 7.474 10.609 1.00 98.19 85 ALA A N 1
ATOM 653 C CA . ALA A 1 85 ? -4.877 7.409 12.068 1.00 98.19 85 ALA A CA 1
ATOM 654 C C . ALA A 1 85 ? -5.793 8.475 12.698 1.00 98.19 85 ALA A C 1
ATOM 656 O O . ALA A 1 85 ? -6.648 8.157 13.528 1.00 98.19 85 ALA A O 1
ATOM 657 N N . VAL A 1 86 ? -5.690 9.734 12.258 1.00 98.31 86 VAL A N 1
ATOM 658 C CA . VAL A 1 86 ? -6.555 10.828 12.734 1.00 98.31 86 VAL A CA 1
ATOM 659 C C . VAL A 1 86 ? -8.028 10.551 12.414 1.00 98.31 86 VAL A C 1
ATOM 661 O O . VAL A 1 86 ? -8.898 10.770 13.262 1.00 98.31 86 VAL A O 1
ATOM 664 N N . ARG A 1 87 ? -8.336 10.042 11.212 1.00 97.88 87 ARG A N 1
ATOM 665 C CA . ARG A 1 87 ? -9.703 9.644 10.828 1.00 97.88 87 ARG A CA 1
ATOM 666 C C . ARG A 1 87 ? -10.240 8.538 11.735 1.00 97.88 87 ARG A C 1
ATOM 668 O O . ARG A 1 87 ? -11.377 8.654 12.188 1.00 97.88 87 ARG A O 1
ATOM 675 N N . PHE A 1 88 ? -9.434 7.517 12.029 1.00 97.19 88 PHE A N 1
ATOM 676 C CA . PHE A 1 88 ? -9.812 6.422 12.922 1.00 97.19 88 PHE A CA 1
ATOM 677 C C . PHE A 1 88 ? -10.145 6.932 14.331 1.00 97.19 88 PHE A C 1
ATOM 679 O O . PHE A 1 88 ? -11.246 6.693 14.822 1.00 97.19 88 PHE A O 1
ATOM 686 N N . ILE A 1 89 ? -9.259 7.733 14.933 1.00 97.38 89 ILE A N 1
ATOM 687 C CA . ILE A 1 89 ? -9.468 8.326 16.267 1.00 97.38 89 ILE A CA 1
ATOM 688 C C . ILE A 1 89 ? -10.759 9.155 16.308 1.00 97.38 89 ILE A C 1
ATOM 690 O O . ILE A 1 89 ? -11.562 9.035 17.234 1.00 97.38 89 ILE A O 1
ATOM 694 N N . ASN A 1 90 ? -10.988 9.991 15.292 1.00 97.62 90 ASN A N 1
ATOM 695 C CA . ASN A 1 90 ? -12.177 10.839 15.225 1.00 97.62 90 ASN A CA 1
ATOM 696 C C . ASN A 1 90 ? -13.475 10.052 15.024 1.00 97.62 90 ASN A C 1
ATOM 698 O O . ASN A 1 90 ? -14.517 10.485 15.518 1.00 97.62 90 ASN A O 1
ATOM 702 N N . LYS A 1 91 ? -13.430 8.940 14.280 1.00 95.69 91 LYS A N 1
ATOM 703 C CA . LYS A 1 91 ? -14.570 8.032 14.120 1.00 95.69 91 LYS A CA 1
ATOM 704 C C . LYS A 1 91 ? -14.897 7.374 15.457 1.00 95.69 91 LYS A C 1
ATOM 706 O O . LYS A 1 91 ? -16.026 7.495 15.913 1.00 95.69 91 LYS A O 1
ATOM 711 N N . HIS A 1 92 ? -13.896 6.792 16.109 1.00 93.69 92 HIS A N 1
ATOM 712 C CA . HIS A 1 92 ? -14.091 6.042 17.346 1.00 93.69 92 HIS A CA 1
ATOM 713 C C . HIS A 1 92 ? -14.514 6.927 18.526 1.00 93.69 92 HIS A C 1
ATOM 715 O O . HIS A 1 92 ? -15.293 6.514 19.367 1.00 93.69 92 HIS A O 1
ATOM 721 N N . LYS A 1 93 ? -14.089 8.198 18.564 1.00 92.69 93 LYS A N 1
ATOM 722 C CA . LYS A 1 93 ? -14.561 9.169 19.570 1.00 92.69 93 LYS A CA 1
ATOM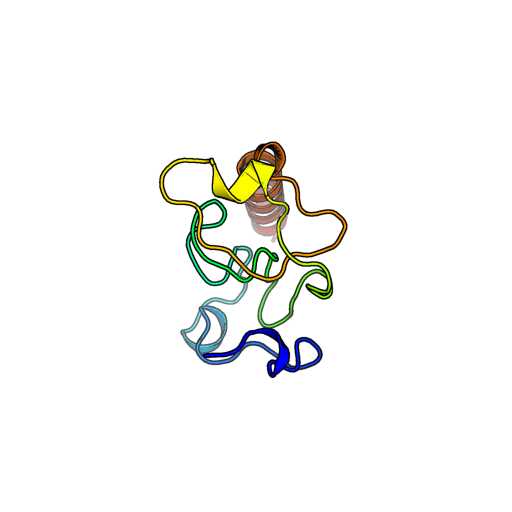 723 C C . LYS A 1 93 ? -16.079 9.431 19.512 1.00 92.69 93 LYS A C 1
ATOM 725 O O . LYS A 1 93 ? -16.640 9.937 20.481 1.00 92.69 93 LYS A O 1
ATOM 730 N N . LYS A 1 94 ? -16.716 9.221 18.356 1.00 86.06 94 LYS A N 1
ATOM 731 C CA . LYS A 1 94 ? -18.150 9.489 18.147 1.00 86.06 94 LYS A CA 1
ATOM 732 C C . LYS A 1 94 ? -19.039 8.279 18.445 1.00 86.06 94 LYS A C 1
ATOM 734 O O . LYS A 1 94 ? -20.255 8.455 18.458 1.00 86.06 94 LYS A O 1
ATOM 739 N N . GLU A 1 95 ? -18.441 7.104 18.601 1.00 75.94 95 GLU A N 1
ATOM 740 C CA . GLU A 1 95 ? -19.100 5.852 18.993 1.00 75.94 95 GLU A CA 1
ATOM 741 C C . GLU A 1 95 ? -19.273 5.807 20.519 1.00 75.94 95 GLU A C 1
ATOM 743 O O . GLU A 1 95 ? -20.338 5.321 20.960 1.00 75.94 95 GLU A O 1
#

Solvent-accessible surface area (backbone atoms only — not comparable to full-atom values): 5748 Å² total; per-residue (Å²): 132,67,73,90,77,59,69,64,90,48,71,58,76,90,41,63,48,78,72,75,38,96,70,42,74,49,49,88,48,52,74,76,31,34,58,56,36,43,44,32,49,54,44,34,54,65,63,57,59,78,38,69,62,52,75,74,54,54,70,41,91,73,36,48,85,38,40,17,26,89,82,65,51,78,86,50,48,66,55,54,52,52,51,51,51,52,50,51,54,60,53,60,74,74,109

pLDDT: mean 94.8, std 5.52, range [58.5, 98.44]

Sequence (95 aa):
MNEDEIDFGKTVVGGPCDLGFDYFYGTAGCSTSDAPYCFIENDSWVGIPSVHSSEELHKLPGFYPGVMTPDWDLEQVDVKLAEKAVRFINKHKKE

Nearest PDB structures (foldseek):
  5zfi-assembly1_A  TM=3.497E-01  e=5.975E+00  Mus musculus

Foldseek 3Di:
DAQVPDDLVDWAPPDVLNVDDPWDWDDPDPCLADDPNFIDTRRHTPADFDDWDDPVSVPDPRHDTDTYHPPRDSVCRVVVVVVVVVVVVVVVVVD

Secondary structure (DSSP, 8-state):
--GGG--TTSPP-SSGGGGT-S--EEESS-TTTSS-B-EEET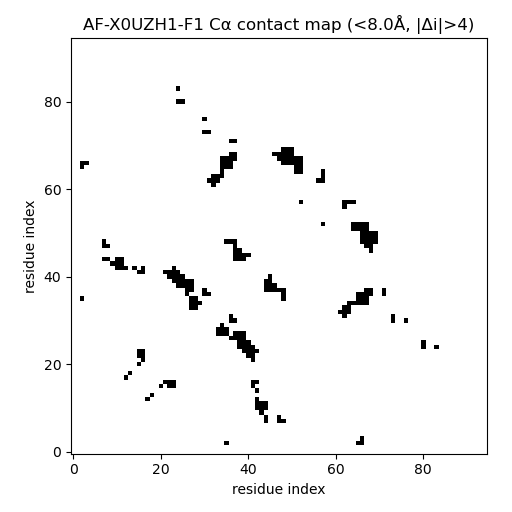TEESS---EEPPHHHHTSTTPPP-EE-TT--GGGHHHHHHHHHHHHHHHHTT-

Radius of gyration: 14.34 Å; Cα contacts (8 Å, |Δi|>4): 129; chains: 1; bounding box: 39×27×32 Å

Organism: NCBI:txid412755